Protein AF-A0A1V8U0Z3-F1 (afdb_monomer_lite)

Radius of gyration: 21.73 Å; chains: 1; bounding box: 82×33×31 Å

Secondary structure (DSSP, 8-state):
--SS-PEEEEE----S-TT-SSEEEEHHHHHHH-GGGTS-EEEE-PBTTTBS-HHHHTT-SEEEEPPP-PPTT----------HHHHHHHHHHHHH--S----------SSTTTHHHHHHHHHHTT--

Foldseek 3Di:
DCPAQEAEEEEDFDDPDPPDPAAEDELQVLLLVLVVVPGHYDYHWADPDPIDDPVSVVPHNYYYYYDDDDDVPDDPPVCRDDDRVVVVVSNVCSNNNDNPPPPPPPDPPPDPPPVVVVVVVVVVVPDD

Sequence (128 aa):
TKKAGWGIYAAVAPSPSKGGRTKQISSTALSSASPLADKPCILMLGGEGEGLRENLRSKADVEVTIERRTPAGSVDVGVDSVNVSVAAGLLVEAFTRSGSTAPTKADETEDRHQDKVEAAEQQEALGF

pLDDT: mean 74.13, std 17.43, range [38.44, 94.31]

Structure (mmCIF, N/CA/C/O backbone):
data_AF-A0A1V8U0Z3-F1
#
_entry.id   AF-A0A1V8U0Z3-F1
#
loop_
_atom_site.group_PDB
_atom_site.id
_atom_site.type_symbol
_atom_site.label_atom_id
_atom_site.label_alt_id
_atom_site.label_comp_id
_atom_site.label_asym_id
_atom_site.label_entity_id
_atom_site.label_seq_id
_atom_site.pdbx_PDB_ins_code
_atom_site.Cartn_x
_atom_site.Cartn_y
_atom_site.Cartn_z
_atom_site.occupancy
_atom_site.B_iso_or_equiv
_atom_site.auth_seq_id
_atom_site.auth_comp_id
_atom_site.auth_asym_id
_atom_site.auth_atom_id
_atom_site.pdbx_PDB_model_num
ATOM 1 N N . THR A 1 1 ? -20.016 -0.285 0.973 1.00 46.56 1 THR A N 1
ATOM 2 C CA . THR A 1 1 ? -19.593 -1.267 2.004 1.00 46.56 1 THR A CA 1
ATOM 3 C C . THR A 1 1 ? -19.019 -0.636 3.282 1.00 46.56 1 THR A C 1
ATOM 5 O O . THR A 1 1 ? -18.482 -1.360 4.106 1.00 46.56 1 THR A O 1
ATOM 8 N N . LYS A 1 2 ? -19.241 0.663 3.557 1.00 56.06 2 LYS A N 1
ATOM 9 C CA . LYS A 1 2 ? -18.725 1.406 4.733 1.00 56.06 2 LYS A CA 1
ATOM 10 C C . LYS A 1 2 ? -19.426 1.108 6.080 1.00 56.06 2 LYS A C 1
ATOM 12 O O . LYS A 1 2 ? -19.698 2.023 6.845 1.00 56.06 2 LYS A O 1
ATOM 17 N N . LYS A 1 3 ? -19.807 -0.139 6.369 1.00 57.97 3 LYS A N 1
ATOM 18 C CA . LYS A 1 3 ? -20.699 -0.441 7.512 1.00 57.97 3 LYS A CA 1
ATOM 19 C C . LYS A 1 3 ? -20.006 -0.554 8.881 1.00 57.97 3 LYS A C 1
ATOM 21 O O . LYS A 1 3 ? -20.709 -0.568 9.878 1.00 57.97 3 LYS A O 1
ATOM 26 N N . ALA A 1 4 ? -18.673 -0.609 8.942 1.00 74.12 4 ALA A N 1
ATOM 27 C CA . ALA A 1 4 ? -17.938 -0.857 10.192 1.00 74.12 4 ALA A CA 1
ATOM 28 C C . ALA A 1 4 ? -16.887 0.217 10.550 1.00 74.12 4 ALA A C 1
ATOM 30 O O . ALA A 1 4 ? -16.099 0.009 11.462 1.00 74.12 4 ALA A O 1
ATOM 31 N N . GLY A 1 5 ? -16.833 1.342 9.825 1.00 85.62 5 GLY A N 1
ATOM 32 C CA . GLY A 1 5 ? -15.886 2.434 10.114 1.00 85.62 5 GLY A CA 1
ATOM 33 C C . GLY A 1 5 ? -14.425 2.184 9.711 1.00 85.62 5 GLY A C 1
ATOM 34 O O . GLY A 1 5 ? -13.578 3.031 9.966 1.00 85.62 5 GLY A O 1
ATOM 35 N N . TRP A 1 6 ? -14.119 1.060 9.055 1.00 91.06 6 TRP A N 1
ATOM 36 C CA . TRP A 1 6 ? -12.761 0.753 8.605 1.00 91.06 6 TRP A CA 1
ATOM 37 C C . TRP A 1 6 ? -12.349 1.605 7.404 1.00 91.06 6 TRP A C 1
ATOM 39 O O . TRP A 1 6 ? -13.136 1.791 6.475 1.00 91.06 6 TRP A O 1
ATOM 49 N N . GLY A 1 7 ? -11.104 2.080 7.405 1.00 91.25 7 GLY A N 1
ATOM 50 C CA . GLY A 1 7 ? -10.469 2.671 6.231 1.00 91.25 7 GLY A CA 1
ATOM 51 C C . GLY A 1 7 ? -9.780 1.620 5.377 1.00 91.25 7 GLY A C 1
ATOM 52 O O . GLY A 1 7 ? -8.905 0.922 5.884 1.00 91.25 7 GLY A O 1
ATOM 53 N N . ILE A 1 8 ? -10.128 1.523 4.097 1.00 92.56 8 ILE A N 1
ATOM 54 C CA . ILE A 1 8 ? -9.544 0.527 3.195 1.00 92.56 8 ILE A CA 1
ATOM 55 C C . ILE A 1 8 ? -8.515 1.197 2.281 1.00 92.56 8 ILE A C 1
ATOM 57 O O . ILE A 1 8 ? -8.854 2.085 1.498 1.00 92.56 8 ILE A O 1
ATOM 61 N N . TYR A 1 9 ? -7.268 0.739 2.355 1.00 93.38 9 TYR A N 1
ATOM 62 C CA . TYR A 1 9 ? -6.139 1.264 1.592 1.00 93.38 9 TYR A CA 1
ATOM 63 C C . TYR A 1 9 ? -5.567 0.178 0.683 1.00 93.38 9 TYR A C 1
ATOM 65 O O . TYR A 1 9 ? -5.341 -0.944 1.129 1.00 93.38 9 TYR A O 1
ATOM 73 N N . ALA A 1 10 ? -5.322 0.499 -0.583 1.00 93.44 10 ALA A N 1
ATOM 74 C CA . ALA A 1 10 ? -4.724 -0.411 -1.558 1.00 93.44 10 ALA A CA 1
ATOM 75 C C . ALA A 1 10 ? -3.310 0.034 -1.923 1.00 93.44 10 ALA A C 1
ATOM 77 O O . ALA A 1 10 ? -3.134 1.160 -2.378 1.00 93.44 10 ALA A O 1
ATOM 78 N N . ALA A 1 11 ? -2.319 -0.843 -1.781 1.00 92.62 11 ALA A N 1
ATOM 79 C CA . ALA A 1 11 ? -0.982 -0.596 -2.307 1.00 92.62 11 ALA A CA 1
ATOM 80 C C . ALA A 1 11 ? -0.974 -0.773 -3.831 1.00 92.62 11 ALA A C 1
ATOM 82 O O . ALA A 1 11 ? -1.336 -1.838 -4.339 1.00 92.62 11 ALA A O 1
ATOM 83 N N . VAL A 1 12 ? -0.564 0.266 -4.557 1.00 88.75 12 VAL A N 1
ATOM 84 C CA . VAL A 1 12 ? -0.520 0.272 -6.023 1.00 88.75 12 VAL A CA 1
ATOM 85 C C . VAL A 1 12 ? 0.797 0.882 -6.491 1.00 88.75 12 VAL A C 1
ATOM 87 O O . VAL A 1 12 ? 1.248 1.904 -5.963 1.00 88.75 12 VAL A O 1
ATOM 90 N N . ALA A 1 13 ? 1.407 0.258 -7.500 1.00 83.75 13 ALA A N 1
ATOM 91 C CA . ALA A 1 13 ? 2.588 0.795 -8.162 1.00 83.75 13 ALA A CA 1
ATOM 92 C C . ALA A 1 13 ? 2.299 2.190 -8.763 1.00 83.75 13 ALA A C 1
ATOM 94 O O . ALA A 1 13 ? 1.156 2.477 -9.141 1.00 83.75 13 ALA A O 1
ATOM 95 N N . PRO A 1 14 ? 3.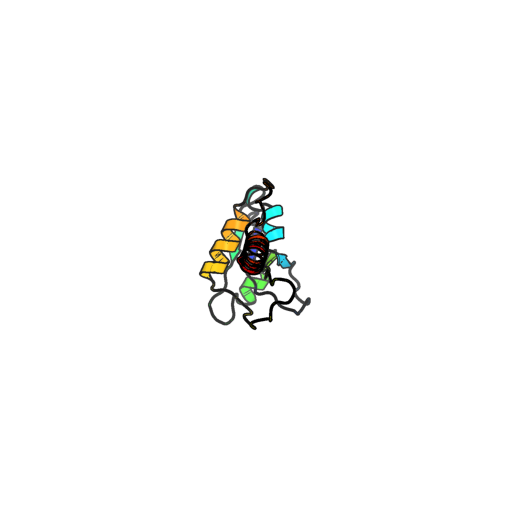307 3.072 -8.863 1.00 75.00 14 PRO A N 1
ATOM 96 C CA . PRO A 1 14 ? 3.137 4.370 -9.497 1.00 75.00 14 PRO A CA 1
ATOM 97 C C . PRO A 1 14 ? 2.756 4.179 -10.967 1.00 75.00 14 PRO A C 1
ATOM 99 O O . PRO A 1 14 ? 3.568 3.755 -11.782 1.00 75.00 14 PRO A O 1
ATOM 102 N N . SER A 1 15 ? 1.508 4.488 -11.313 1.00 68.44 15 SER A N 1
ATOM 103 C CA . SER A 1 15 ? 1.057 4.481 -12.701 1.00 68.44 15 SER A CA 1
ATOM 104 C C . SER A 1 15 ? 1.089 5.903 -13.269 1.00 68.44 15 SER A C 1
ATOM 106 O O . SER A 1 15 ? 0.575 6.822 -12.624 1.00 68.44 15 SER A O 1
ATOM 108 N N . PRO A 1 16 ? 1.637 6.116 -14.480 1.00 58.44 16 PRO A N 1
ATOM 109 C CA . PRO A 1 16 ? 1.616 7.423 -15.135 1.00 58.44 16 PRO A CA 1
ATOM 110 C C . PRO A 1 16 ? 0.201 7.844 -15.568 1.00 58.44 16 PRO A C 1
ATOM 112 O O . PRO A 1 16 ? -0.039 9.022 -15.847 1.00 58.44 16 PRO A O 1
ATOM 115 N N . SER A 1 17 ? -0.762 6.915 -15.618 1.00 55.03 17 SER A N 1
ATOM 116 C CA . SER A 1 17 ? -2.138 7.230 -15.995 1.00 55.03 17 SER A CA 1
ATOM 117 C C . SER A 1 17 ? -2.916 7.799 -14.806 1.00 55.03 17 SER A C 1
ATOM 119 O O . SER A 1 17 ? -3.382 7.063 -13.938 1.00 55.03 17 SER A O 1
ATOM 121 N N . LYS A 1 18 ? -3.135 9.119 -14.811 1.00 52.09 18 LYS A N 1
ATOM 122 C CA . LYS A 1 18 ? -3.970 9.878 -13.852 1.00 52.09 18 LYS A CA 1
ATOM 123 C C . LYS A 1 18 ? -5.485 9.569 -13.941 1.00 52.09 18 LYS A C 1
ATOM 125 O O . LYS A 1 18 ? -6.305 10.422 -13.622 1.00 52.09 18 LYS A O 1
ATOM 130 N N . GLY A 1 19 ? -5.869 8.387 -14.426 1.00 51.78 19 GLY A N 1
ATOM 131 C CA . GLY A 1 19 ? -7.251 8.030 -14.783 1.00 51.78 19 GLY A CA 1
ATOM 132 C C . GLY A 1 19 ? -8.023 7.218 -13.738 1.00 51.78 19 GLY A C 1
ATOM 133 O O . GLY A 1 19 ? -9.161 6.829 -13.997 1.00 51.78 19 GLY A O 1
ATOM 134 N N . GLY A 1 20 ? -7.429 6.924 -12.578 1.00 58.75 20 GLY A N 1
ATOM 135 C CA . GLY A 1 20 ? -8.086 6.154 -11.520 1.00 58.75 20 GLY A CA 1
ATOM 136 C C . GLY A 1 20 ? -9.232 6.926 -10.856 1.00 58.75 20 GLY A C 1
ATOM 137 O O . GLY A 1 20 ? -9.096 8.101 -10.529 1.00 58.75 20 GLY A O 1
ATOM 138 N N . ARG A 1 21 ? -10.367 6.255 -10.615 1.00 62.66 21 ARG A N 1
ATOM 139 C CA . ARG A 1 21 ? -11.526 6.811 -9.877 1.00 62.66 21 ARG A CA 1
ATOM 140 C C . ARG A 1 21 ? -11.237 7.028 -8.382 1.00 62.66 21 ARG A C 1
ATOM 142 O O . ARG A 1 21 ? -12.006 7.701 -7.700 1.00 62.66 21 ARG A O 1
ATOM 149 N N . THR A 1 22 ? -10.168 6.423 -7.875 1.00 70.75 22 THR A N 1
ATOM 150 C CA . THR A 1 22 ? -9.776 6.341 -6.466 1.00 70.75 22 THR A CA 1
ATOM 151 C C . THR A 1 22 ? -8.676 7.352 -6.149 1.00 70.75 22 THR A C 1
ATOM 153 O O . THR A 1 22 ? -7.749 7.545 -6.932 1.00 70.75 22 THR A O 1
ATOM 156 N N . LYS A 1 23 ? -8.763 8.015 -4.988 1.00 81.75 23 LYS A N 1
ATOM 157 C CA . LYS A 1 23 ? -7.749 8.988 -4.554 1.00 81.75 23 LYS A CA 1
ATOM 158 C C . LYS A 1 23 ? -6.425 8.262 -4.313 1.00 81.75 23 LYS A C 1
ATOM 160 O O . LYS A 1 23 ? -6.358 7.423 -3.419 1.00 81.75 23 LYS A O 1
ATOM 165 N N . GLN A 1 24 ? -5.392 8.622 -5.069 1.00 86.62 24 GLN A N 1
ATOM 166 C CA . GLN A 1 24 ? -4.041 8.093 -4.900 1.00 86.62 24 GLN A CA 1
ATOM 167 C C . GLN A 1 24 ? -3.201 9.052 -4.043 1.00 86.62 24 GLN A C 1
ATOM 169 O O . GLN A 1 24 ? -3.182 10.258 -4.294 1.00 86.62 24 GLN A O 1
ATOM 174 N N . ILE A 1 25 ? -2.537 8.530 -3.014 1.00 89.88 25 ILE A N 1
ATOM 175 C CA . ILE A 1 25 ? -1.631 9.272 -2.128 1.00 89.88 25 ILE A CA 1
ATOM 176 C C . ILE A 1 25 ? -0.276 8.574 -2.049 1.00 89.88 25 ILE A C 1
ATOM 178 O O . ILE A 1 25 ? -0.161 7.381 -2.328 1.00 89.88 25 ILE A O 1
ATOM 182 N N . SER A 1 26 ? 0.755 9.304 -1.636 1.00 90.00 26 SER A N 1
ATOM 183 C CA . SER A 1 26 ? 2.058 8.707 -1.378 1.00 90.00 26 SER A CA 1
ATOM 184 C C . SER A 1 26 ? 2.193 8.131 0.027 1.00 90.00 26 SER A C 1
ATOM 186 O O . SER A 1 26 ? 1.457 8.505 0.942 1.00 90.00 26 SER A O 1
ATOM 188 N N . SER A 1 27 ? 3.185 7.260 0.219 1.00 87.94 27 SER A N 1
ATOM 189 C CA . SER A 1 27 ? 3.609 6.770 1.535 1.00 87.94 27 SER A CA 1
ATOM 190 C C . SER A 1 27 ? 3.975 7.908 2.498 1.00 87.94 27 SER A C 1
ATOM 192 O O . SER A 1 27 ? 3.663 7.831 3.683 1.00 87.94 27 SER A O 1
ATOM 194 N N . THR A 1 28 ? 4.568 8.996 1.997 1.00 87.50 28 THR A N 1
ATOM 195 C CA . THR A 1 28 ? 4.903 10.180 2.805 1.00 87.50 28 THR A CA 1
ATOM 196 C C . THR A 1 28 ? 3.637 10.902 3.274 1.00 87.50 28 THR A C 1
ATOM 198 O O . THR A 1 28 ? 3.480 11.165 4.466 1.00 87.50 28 THR A O 1
ATOM 201 N N . ALA A 1 29 ? 2.683 11.143 2.368 1.00 87.31 29 ALA A N 1
ATOM 202 C CA . ALA A 1 29 ? 1.399 11.757 2.712 1.00 87.31 29 ALA A CA 1
ATOM 203 C C . ALA A 1 29 ? 0.564 10.880 3.661 1.00 87.31 29 ALA A C 1
ATOM 205 O O . ALA A 1 29 ? -0.109 11.392 4.556 1.00 87.31 29 ALA A O 1
ATOM 206 N N . LEU A 1 30 ? 0.624 9.557 3.483 1.00 88.56 30 LEU A N 1
ATOM 207 C CA . LEU A 1 30 ? -0.004 8.585 4.374 1.00 88.56 30 LEU A CA 1
ATOM 208 C C . LEU A 1 30 ? 0.549 8.702 5.800 1.00 88.56 30 LEU A C 1
ATOM 210 O O . LEU A 1 30 ? -0.225 8.707 6.755 1.00 88.56 30 LEU A O 1
ATOM 214 N N . SER A 1 31 ? 1.868 8.841 5.930 1.00 87.44 31 SER A N 1
ATOM 215 C CA . SER A 1 31 ? 2.527 8.974 7.225 1.00 87.44 31 SER A CA 1
ATOM 216 C C . SER A 1 31 ? 2.135 10.258 7.955 1.00 87.44 31 SER A C 1
ATOM 218 O O . SER A 1 31 ? 1.762 10.214 9.128 1.00 87.44 31 SER A O 1
ATOM 220 N N . SER A 1 32 ? 2.103 11.390 7.248 1.00 87.25 32 SER A N 1
ATOM 221 C CA . SER A 1 32 ? 1.639 12.660 7.820 1.00 87.25 32 SER A CA 1
ATOM 222 C C . SER A 1 32 ? 0.167 12.629 8.240 1.00 87.25 32 SER A C 1
ATOM 224 O O . SER A 1 32 ? -0.207 13.312 9.187 1.00 87.25 32 SER A O 1
ATOM 226 N N . ALA A 1 33 ? -0.669 11.847 7.552 1.00 85.94 33 ALA A N 1
ATOM 227 C CA . ALA A 1 33 ? -2.089 11.723 7.870 1.00 85.94 33 ALA A CA 1
ATOM 228 C C . ALA A 1 33 ? -2.371 10.826 9.089 1.00 85.94 33 ALA A C 1
ATOM 230 O O . ALA A 1 33 ? -3.466 10.908 9.632 1.00 85.94 33 ALA A O 1
ATOM 231 N N . SER A 1 34 ? -1.425 9.966 9.497 1.00 86.06 34 SER A N 1
ATOM 232 C CA . SER A 1 34 ? -1.547 9.071 10.664 1.00 86.06 34 SER A CA 1
ATOM 233 C C . SER A 1 34 ? -2.924 8.372 10.782 1.00 86.06 34 SER A C 1
ATOM 235 O O . SER A 1 34 ? -3.572 8.436 11.827 1.00 86.06 34 SER A O 1
ATOM 237 N N . PRO A 1 35 ? -3.411 7.675 9.737 1.00 86.69 35 PRO A N 1
ATOM 238 C CA . PRO A 1 35 ? -4.801 7.209 9.663 1.00 86.69 35 PRO A CA 1
ATOM 239 C C . PRO A 1 35 ? -5.202 6.176 10.727 1.00 86.69 35 PRO A C 1
ATOM 241 O O . PRO A 1 35 ? -6.395 6.017 10.985 1.00 86.69 35 PRO A O 1
ATOM 244 N N . LEU A 1 36 ? -4.235 5.482 11.343 1.00 88.94 36 LEU A N 1
ATOM 245 C CA . LEU A 1 36 ? -4.487 4.568 12.464 1.00 88.94 36 LEU A CA 1
ATOM 246 C C . LEU A 1 36 ? -4.905 5.291 13.753 1.00 88.94 36 LEU A C 1
ATOM 248 O O . LEU A 1 36 ? -5.457 4.639 14.636 1.00 88.94 36 LEU A O 1
ATOM 252 N N . ALA A 1 37 ? -4.671 6.603 13.868 1.00 87.50 37 ALA A N 1
ATOM 253 C CA . ALA A 1 37 ? -5.117 7.391 15.016 1.00 87.50 37 ALA A CA 1
ATOM 254 C C . ALA A 1 37 ? -6.641 7.603 15.022 1.00 87.50 37 ALA A C 1
ATOM 256 O O . ALA A 1 37 ? -7.249 7.651 16.088 1.00 87.50 37 ALA A O 1
ATOM 257 N N . ASP A 1 38 ? -7.257 7.684 13.837 1.00 86.12 38 ASP A N 1
ATOM 258 C CA . ASP A 1 38 ? -8.673 8.039 13.695 1.00 86.12 38 ASP A CA 1
ATOM 259 C C . ASP A 1 38 ? -9.595 6.819 13.588 1.00 86.12 38 ASP A C 1
ATOM 261 O O . ASP A 1 38 ? -10.727 6.836 14.075 1.00 86.12 38 ASP A O 1
ATOM 265 N N . LYS A 1 39 ? -9.159 5.768 12.883 1.00 88.38 39 LYS A N 1
ATOM 266 C CA . LYS A 1 39 ? -10.006 4.610 12.561 1.00 88.38 39 LYS A CA 1
ATOM 267 C C . LYS A 1 39 ? -9.194 3.340 12.311 1.00 88.38 39 LYS A C 1
ATOM 269 O O . LYS A 1 39 ? -8.062 3.417 11.827 1.00 88.38 39 LYS A O 1
ATOM 274 N N . PRO A 1 40 ? -9.779 2.149 12.541 1.00 91.88 40 PRO A N 1
ATOM 275 C CA . PRO A 1 40 ? -9.138 0.903 12.141 1.00 91.88 40 PRO A CA 1
ATOM 276 C C . PRO A 1 40 ? -8.936 0.877 10.620 1.00 91.88 40 PRO A C 1
ATOM 278 O O . PRO A 1 40 ? -9.792 1.327 9.852 1.00 91.88 40 PRO A O 1
ATOM 281 N N . CYS A 1 41 ? -7.791 0.364 10.171 1.00 92.12 41 CYS A N 1
ATOM 282 C CA . CYS A 1 41 ? -7.407 0.376 8.761 1.00 92.12 41 CYS A CA 1
ATOM 283 C C . CYS A 1 41 ? -7.147 -1.042 8.237 1.00 92.12 41 CYS A C 1
ATOM 285 O O . CYS A 1 41 ? -6.572 -1.875 8.932 1.00 92.12 41 CYS A O 1
ATOM 287 N N . ILE A 1 42 ? -7.560 -1.303 6.995 1.00 93.94 42 ILE A N 1
ATOM 288 C CA . ILE A 1 42 ? -7.177 -2.485 6.214 1.00 93.94 42 ILE A CA 1
ATOM 289 C C . ILE A 1 42 ? -6.193 -2.018 5.152 1.00 93.94 42 ILE A C 1
ATOM 291 O O . ILE A 1 42 ? -6.530 -1.162 4.334 1.00 93.94 42 ILE A O 1
ATOM 295 N N . LEU A 1 43 ? -5.005 -2.615 5.142 1.00 93.56 43 LEU A N 1
ATOM 296 C CA . LEU A 1 43 ? -4.028 -2.455 4.074 1.00 93.56 43 LEU A CA 1
ATOM 297 C C . LEU A 1 43 ? -4.084 -3.681 3.156 1.00 93.56 43 LEU A C 1
ATOM 299 O O . LEU A 1 43 ? -3.806 -4.799 3.584 1.00 93.56 43 LEU A O 1
ATOM 303 N N . MET A 1 44 ? -4.458 -3.469 1.897 1.00 94.31 44 MET A N 1
ATOM 304 C CA . MET A 1 44 ? -4.467 -4.490 0.853 1.00 94.31 44 MET A CA 1
ATOM 305 C C . MET A 1 44 ? -3.155 -4.438 0.072 1.00 94.31 44 MET A C 1
ATOM 307 O O . MET A 1 44 ? -2.788 -3.393 -0.468 1.00 94.31 44 MET A O 1
ATOM 311 N N . LEU A 1 45 ? -2.478 -5.580 -0.009 1.00 91.62 45 LEU A N 1
ATOM 312 C CA . LEU A 1 45 ? -1.228 -5.769 -0.743 1.00 91.62 45 LEU A CA 1
ATOM 313 C C . LEU A 1 45 ? -1.465 -6.719 -1.924 1.00 91.62 45 LEU A C 1
ATOM 315 O O . LEU A 1 45 ? -2.291 -7.629 -1.839 1.00 91.62 45 LEU A O 1
ATOM 319 N N . GLY A 1 46 ? -0.771 -6.473 -3.035 1.00 87.56 46 GLY A N 1
ATOM 320 C CA . GLY A 1 46 ? -0.848 -7.293 -4.246 1.00 87.56 46 GLY A CA 1
ATOM 321 C C . GLY A 1 46 ? 0.066 -8.520 -4.218 1.00 87.56 46 GLY A C 1
ATOM 322 O O . GLY A 1 46 ? 0.904 -8.653 -3.331 1.00 87.56 46 GLY A O 1
ATOM 323 N N . GLY A 1 47 ? -0.088 -9.402 -5.208 1.00 80.62 47 GLY A N 1
ATOM 324 C CA . GLY A 1 47 ? 0.855 -10.496 -5.476 1.00 80.62 47 GLY A CA 1
ATOM 325 C C . GLY A 1 47 ? 1.931 -10.100 -6.493 1.00 80.62 47 GLY A C 1
ATOM 326 O O . GLY A 1 47 ? 1.846 -9.040 -7.112 1.00 80.62 47 GLY A O 1
ATOM 327 N N . GLU A 1 48 ? 2.935 -10.956 -6.684 1.00 71.12 48 GLU A N 1
ATOM 328 C CA . GLU A 1 48 ? 3.972 -10.752 -7.705 1.00 71.12 48 GLU A CA 1
ATOM 329 C C . GLU A 1 48 ? 3.368 -10.842 -9.125 1.00 71.12 48 GLU A C 1
ATOM 331 O O . GLU A 1 48 ? 2.545 -11.716 -9.404 1.00 71.12 48 GLU A O 1
ATOM 336 N N . GLY A 1 49 ? 3.742 -9.914 -10.016 1.00 71.38 49 GLY A N 1
ATOM 337 C CA . GLY A 1 49 ? 3.256 -9.839 -11.402 1.00 71.38 49 GLY A CA 1
ATOM 338 C C . GLY A 1 49 ? 2.216 -8.739 -11.630 1.00 71.38 49 GLY A C 1
ATOM 339 O O . GLY A 1 49 ? 2.567 -7.623 -11.991 1.00 71.38 49 GLY A O 1
ATOM 340 N N . GLU A 1 50 ? 0.930 -9.048 -11.441 1.00 70.31 50 GLU A N 1
ATOM 341 C CA . GLU A 1 50 ? -0.182 -8.118 -11.734 1.00 70.31 50 GLU A CA 1
ATOM 342 C C . GLU A 1 50 ? -0.470 -7.134 -10.578 1.00 70.31 50 GLU A C 1
ATOM 344 O O . GLU A 1 50 ? -1.197 -6.153 -10.734 1.00 70.31 50 GLU A O 1
ATOM 349 N N . GLY A 1 51 ? 0.088 -7.386 -9.389 1.00 83.25 51 GLY A N 1
ATOM 350 C CA . GLY A 1 51 ? -0.200 -6.603 -8.192 1.00 83.25 51 GLY A CA 1
ATOM 351 C C . GLY A 1 51 ? -1.577 -6.920 -7.596 1.00 83.25 51 GLY A C 1
ATOM 352 O O . GLY A 1 51 ? -1.940 -8.084 -7.398 1.00 83.25 51 GLY A O 1
ATOM 353 N N . LEU A 1 52 ? -2.324 -5.882 -7.205 1.00 84.94 52 LEU A N 1
ATOM 354 C CA . LEU A 1 52 ? -3.648 -6.022 -6.594 1.00 84.94 52 LEU A CA 1
ATOM 355 C C . LEU A 1 52 ? -4.733 -6.070 -7.678 1.00 84.94 52 LEU A C 1
ATOM 357 O O . LEU A 1 52 ? -4.932 -5.097 -8.404 1.00 84.94 52 LEU A O 1
ATOM 361 N N . ARG A 1 53 ? -5.486 -7.175 -7.727 1.00 86.88 53 ARG A N 1
ATOM 362 C CA . ARG A 1 53 ? -6.591 -7.367 -8.680 1.00 86.88 53 ARG A CA 1
ATOM 363 C C . ARG A 1 53 ? -7.594 -6.210 -8.633 1.00 86.88 53 ARG A C 1
ATOM 365 O O . ARG A 1 53 ? -7.969 -5.735 -7.556 1.00 86.88 53 ARG A O 1
ATOM 372 N N . GLU A 1 54 ? -8.100 -5.811 -9.797 1.00 84.88 54 GLU A N 1
ATOM 373 C CA . GLU A 1 54 ? -8.993 -4.652 -9.949 1.00 84.88 54 GLU A CA 1
ATOM 374 C C . GLU A 1 54 ? -10.274 -4.751 -9.097 1.00 84.88 54 GLU A C 1
ATOM 376 O O . GLU A 1 54 ? -10.757 -3.762 -8.542 1.00 84.88 54 GLU A O 1
ATOM 381 N N . ASN A 1 55 ? -10.801 -5.961 -8.901 1.00 86.25 55 ASN A N 1
ATOM 382 C CA . ASN A 1 55 ? -11.974 -6.213 -8.059 1.00 86.25 55 ASN A CA 1
ATOM 383 C C . ASN A 1 55 ? -11.750 -5.914 -6.560 1.00 86.25 55 ASN A C 1
ATOM 385 O O . ASN A 1 55 ? -12.715 -5.659 -5.836 1.00 86.25 55 ASN A O 1
ATOM 389 N N . LEU A 1 56 ? -10.505 -5.981 -6.082 1.00 86.25 56 LEU A N 1
ATOM 390 C CA . LEU A 1 56 ? -10.111 -5.587 -4.729 1.00 86.25 56 LEU A CA 1
ATOM 391 C C . LEU A 1 56 ? -9.744 -4.107 -4.698 1.00 86.25 56 LEU A C 1
ATOM 393 O O . LEU A 1 56 ? -10.213 -3.382 -3.823 1.00 86.25 56 LEU A O 1
ATOM 397 N N . ARG A 1 57 ? -8.982 -3.645 -5.693 1.00 87.88 57 ARG A N 1
ATOM 398 C CA . ARG A 1 57 ? -8.590 -2.239 -5.841 1.00 87.88 57 ARG A CA 1
ATOM 399 C C . ARG A 1 57 ? -9.803 -1.301 -5.880 1.00 87.88 57 ARG A C 1
ATOM 401 O O . ARG A 1 57 ? -9.838 -0.321 -5.149 1.00 87.88 57 ARG A O 1
ATOM 408 N N . SER A 1 58 ? -10.848 -1.653 -6.627 1.00 86.56 58 SER A N 1
ATOM 409 C CA . SER A 1 58 ? -12.113 -0.896 -6.719 1.00 86.56 58 SER A CA 1
ATOM 410 C C . SER A 1 58 ? -12.911 -0.805 -5.412 1.00 86.56 58 SER A C 1
ATOM 412 O O . SER A 1 58 ? -13.827 0.012 -5.309 1.00 86.56 58 SER A O 1
ATOM 414 N N . LYS A 1 59 ? -12.587 -1.629 -4.409 1.00 88.81 59 LYS A N 1
ATOM 415 C CA . LYS A 1 59 ? -13.191 -1.573 -3.069 1.00 88.81 59 LYS A CA 1
ATOM 416 C C . LYS A 1 59 ? -12.389 -0.711 -2.095 1.00 88.81 59 LYS A C 1
ATOM 418 O O . LYS A 1 59 ? -12.850 -0.525 -0.969 1.00 88.81 59 LYS A O 1
ATOM 423 N N . ALA A 1 60 ? -11.215 -0.226 -2.494 1.00 90.12 60 ALA A N 1
ATOM 424 C CA . ALA A 1 60 ? -10.402 0.656 -1.675 1.00 90.12 60 ALA A CA 1
ATOM 425 C C . ALA A 1 60 ? -11.027 2.050 -1.582 1.00 90.12 60 ALA A C 1
ATOM 427 O O . ALA A 1 60 ? -11.574 2.569 -2.555 1.00 90.12 60 ALA A O 1
ATOM 428 N N . ASP A 1 61 ? -10.909 2.674 -0.413 1.00 90.31 61 ASP A N 1
ATOM 429 C CA . ASP A 1 61 ? -11.228 4.091 -0.249 1.00 90.31 61 ASP A CA 1
ATOM 430 C C . ASP A 1 61 ? -10.077 4.966 -0.769 1.00 90.31 61 ASP A C 1
ATOM 432 O O . ASP A 1 61 ? -10.302 6.069 -1.272 1.00 90.31 61 ASP A O 1
ATOM 436 N N . VAL A 1 62 ? -8.840 4.478 -0.629 1.00 90.31 62 VAL A N 1
ATOM 437 C CA . VAL A 1 62 ? -7.608 5.194 -0.972 1.00 90.31 62 VAL A CA 1
ATOM 438 C C . VAL A 1 62 ? -6.601 4.235 -1.598 1.00 90.31 62 VAL A C 1
ATOM 440 O O . VAL A 1 62 ? -6.410 3.115 -1.127 1.00 90.31 62 VAL A O 1
ATOM 443 N N . GLU A 1 63 ? -5.914 4.694 -2.634 1.00 91.94 63 GLU A N 1
ATOM 444 C CA . GLU A 1 63 ? -4.751 4.015 -3.197 1.00 91.94 63 GLU A CA 1
ATOM 445 C C . GLU A 1 63 ? -3.475 4.657 -2.658 1.00 91.94 63 GLU A C 1
ATOM 447 O O . GLU A 1 63 ? -3.378 5.878 -2.555 1.00 91.94 63 GLU A O 1
ATOM 452 N N . VAL A 1 64 ? -2.499 3.837 -2.287 1.00 91.38 64 VAL A N 1
ATOM 453 C CA . VAL A 1 64 ? -1.226 4.275 -1.725 1.00 91.38 64 VAL A CA 1
ATOM 454 C C . VAL A 1 64 ? -0.100 3.798 -2.622 1.00 91.38 64 VAL A C 1
ATOM 456 O O . VAL A 1 64 ? -0.008 2.616 -2.954 1.00 91.38 64 VAL A O 1
ATOM 459 N N . THR A 1 65 ? 0.780 4.723 -2.975 1.00 89.75 65 THR A N 1
ATOM 460 C CA . THR A 1 65 ? 1.961 4.462 -3.790 1.00 89.75 65 THR A CA 1
ATOM 461 C C . THR A 1 65 ? 3.219 4.801 -3.013 1.00 89.75 65 THR A C 1
ATOM 463 O O . THR A 1 65 ? 3.278 5.788 -2.281 1.00 89.75 65 THR A O 1
ATOM 466 N N . ILE A 1 66 ? 4.245 3.977 -3.187 1.00 88.56 66 ILE A N 1
ATOM 467 C CA . ILE A 1 66 ? 5.567 4.234 -2.628 1.00 88.56 66 ILE A CA 1
ATOM 468 C C . ILE A 1 66 ? 6.293 5.178 -3.584 1.00 88.56 66 ILE A C 1
ATOM 470 O O . ILE A 1 66 ? 6.444 4.879 -4.768 1.00 88.56 66 ILE A O 1
ATOM 474 N N . GLU A 1 67 ? 6.697 6.340 -3.077 1.00 84.19 67 GLU A N 1
ATOM 475 C CA . GLU A 1 67 ? 7.459 7.314 -3.855 1.00 84.19 67 GLU A CA 1
ATOM 476 C C . GLU A 1 67 ? 8.842 6.760 -4.191 1.00 84.19 67 GLU A C 1
ATOM 478 O O . GLU A 1 67 ? 9.562 6.261 -3.324 1.00 84.19 67 GLU A O 1
ATOM 483 N N . ARG A 1 68 ? 9.245 6.908 -5.454 1.00 76.00 68 ARG A N 1
ATOM 484 C CA . ARG A 1 68 ? 10.629 6.681 -5.852 1.00 76.00 68 ARG A CA 1
ATOM 485 C C . ARG A 1 68 ? 11.426 7.946 -5.528 1.00 76.00 68 ARG A C 1
ATOM 487 O O . ARG A 1 68 ? 11.173 8.994 -6.116 1.00 76.00 68 ARG A O 1
ATOM 494 N N . ARG A 1 69 ? 12.401 7.863 -4.619 1.00 70.38 69 ARG A N 1
ATOM 495 C CA . ARG A 1 69 ? 13.438 8.899 -4.502 1.00 70.38 69 ARG A CA 1
ATOM 496 C C . ARG A 1 69 ? 14.549 8.582 -5.491 1.00 70.38 69 ARG A C 1
ATOM 498 O O . ARG A 1 69 ? 15.430 7.784 -5.199 1.00 70.38 69 ARG A O 1
ATOM 505 N N . THR A 1 70 ? 14.480 9.183 -6.668 1.00 65.75 70 THR A N 1
ATOM 506 C CA . THR A 1 70 ? 15.614 9.258 -7.593 1.00 65.75 70 THR A CA 1
ATOM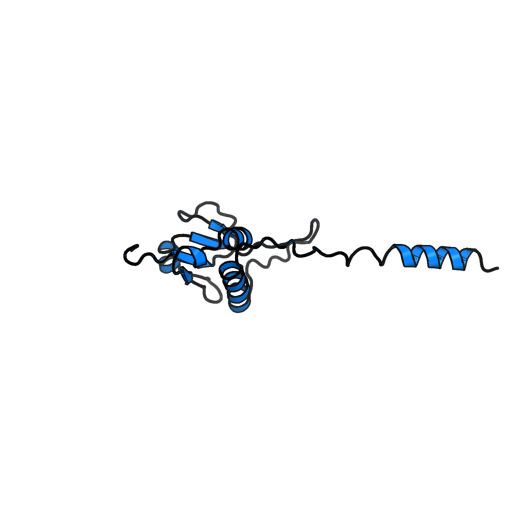 507 C C . THR A 1 70 ? 16.382 10.546 -7.310 1.00 65.75 70 THR A C 1
ATOM 509 O O . THR A 1 70 ? 15.781 11.619 -7.424 1.00 65.75 70 THR A O 1
ATOM 512 N N . PRO A 1 71 ? 17.675 10.479 -6.946 1.00 68.62 71 PRO A N 1
ATOM 513 C CA . PRO A 1 71 ? 18.540 11.653 -6.904 1.00 68.62 71 PRO A CA 1
ATOM 514 C C . PRO A 1 71 ? 18.477 12.420 -8.230 1.00 68.62 71 PRO A C 1
ATOM 516 O O . PRO A 1 71 ? 18.351 11.809 -9.299 1.00 68.62 71 PRO A O 1
ATOM 519 N N . ALA A 1 72 ? 18.547 13.750 -8.174 1.00 69.00 72 ALA A N 1
ATOM 520 C CA . ALA A 1 72 ? 18.547 14.577 -9.376 1.00 69.00 72 ALA A CA 1
ATOM 521 C C . ALA A 1 72 ? 19.720 14.167 -10.287 1.00 69.00 72 ALA A C 1
ATOM 523 O O . ALA A 1 72 ? 20.864 14.144 -9.848 1.00 69.00 72 ALA A O 1
ATOM 524 N N . GLY A 1 73 ? 19.426 13.801 -11.539 1.00 65.88 73 GLY A N 1
ATOM 525 C CA . GLY A 1 73 ? 20.429 13.325 -12.503 1.00 65.88 73 GLY A CA 1
ATOM 526 C C . GLY A 1 73 ? 20.668 11.809 -12.525 1.00 65.88 73 GLY A C 1
ATOM 527 O O . GLY A 1 73 ? 21.471 11.344 -13.330 1.00 65.88 73 GLY A O 1
ATOM 528 N N . SER A 1 74 ? 19.972 11.021 -11.696 1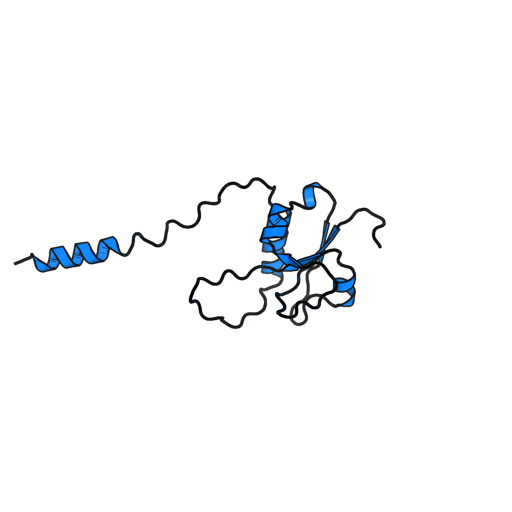.00 68.62 74 SER A N 1
ATOM 529 C CA . SER A 1 74 ? 20.055 9.554 -11.754 1.00 68.62 74 SER A CA 1
ATOM 530 C C . SER A 1 74 ? 19.280 8.968 -12.942 1.00 68.62 74 SER A C 1
ATOM 532 O O . SER A 1 74 ? 18.212 9.453 -13.321 1.00 68.62 74 SER A O 1
ATOM 534 N N . VAL A 1 75 ? 19.842 7.914 -13.542 1.00 66.19 75 VAL A N 1
ATOM 535 C CA . VAL A 1 75 ? 19.232 7.173 -14.654 1.00 66.19 75 VAL A CA 1
ATOM 536 C C . VAL A 1 75 ? 18.026 6.395 -14.128 1.00 66.19 75 VAL A C 1
ATOM 538 O O . VAL A 1 75 ? 18.141 5.677 -13.134 1.00 66.19 75 VAL A O 1
ATOM 541 N N . ASP A 1 76 ? 16.872 6.514 -14.792 1.00 70.31 76 ASP A N 1
ATOM 542 C CA . ASP A 1 76 ? 15.719 5.666 -14.485 1.00 70.31 76 ASP A CA 1
ATOM 543 C C . ASP A 1 76 ? 16.062 4.215 -14.838 1.00 70.31 76 ASP A C 1
ATOM 545 O O . ASP A 1 76 ? 16.131 3.837 -16.005 1.00 70.31 76 ASP A O 1
ATOM 549 N N . VAL A 1 77 ? 16.305 3.401 -13.812 1.00 67.62 77 VAL A N 1
ATOM 550 C CA . VAL A 1 77 ? 16.685 1.987 -13.947 1.00 67.62 77 VAL A CA 1
ATOM 551 C C . VAL A 1 77 ? 15.522 1.085 -14.390 1.00 67.62 77 VAL A C 1
ATOM 553 O O . VAL A 1 77 ? 15.679 -0.130 -14.448 1.00 67.62 77 VAL A O 1
ATOM 556 N N . GLY A 1 78 ? 14.348 1.651 -14.696 1.00 67.81 78 GLY A N 1
ATOM 557 C CA . GLY A 1 78 ? 13.213 0.919 -15.269 1.00 67.81 78 GLY A CA 1
ATOM 558 C C . GLY A 1 78 ? 12.489 -0.011 -14.289 1.00 67.81 78 GLY A C 1
ATOM 559 O O . GLY A 1 78 ? 11.668 -0.820 -14.709 1.00 67.81 78 GLY A O 1
ATOM 560 N N . VAL A 1 79 ? 12.773 0.091 -12.986 1.00 71.31 79 VAL A N 1
ATOM 561 C CA . VAL A 1 79 ? 12.163 -0.759 -11.950 1.00 71.31 79 VAL A CA 1
ATOM 562 C C . VAL A 1 79 ? 10.841 -0.152 -11.488 1.00 71.31 79 VAL A C 1
ATOM 564 O O . VAL A 1 79 ? 10.817 0.714 -10.615 1.00 71.31 79 VAL A O 1
ATOM 567 N N . ASP A 1 80 ? 9.734 -0.581 -12.082 1.00 73.00 80 ASP A N 1
ATOM 568 C CA . ASP A 1 80 ? 8.381 -0.059 -11.838 1.00 73.00 80 ASP A CA 1
ATOM 569 C C . ASP A 1 80 ? 7.802 -0.377 -10.443 1.00 73.00 80 ASP A C 1
ATOM 571 O O . ASP A 1 80 ? 6.894 0.316 -9.973 1.00 73.00 80 ASP A O 1
ATOM 575 N N . SER A 1 81 ? 8.342 -1.387 -9.758 1.00 79.94 81 SER A N 1
ATOM 576 C CA . SER A 1 81 ? 7.807 -1.913 -8.505 1.00 79.94 81 SER A CA 1
ATOM 577 C C . SER A 1 81 ? 8.893 -2.504 -7.599 1.00 79.94 81 SER A C 1
ATOM 579 O O . SER A 1 81 ? 9.941 -2.962 -8.047 1.00 79.94 81 SER A O 1
ATOM 581 N N . VAL A 1 82 ? 8.646 -2.478 -6.287 1.00 83.56 82 VAL A N 1
ATOM 582 C CA . VAL A 1 82 ? 9.493 -3.142 -5.283 1.00 83.56 82 VAL A CA 1
ATOM 583 C C . VAL A 1 82 ? 8.851 -4.460 -4.860 1.00 83.56 82 VAL A C 1
ATOM 585 O O . VAL A 1 82 ? 7.646 -4.650 -5.030 1.00 83.56 82 VAL A O 1
ATOM 588 N N . ASN A 1 83 ? 9.633 -5.364 -4.267 1.00 89.75 83 ASN A N 1
ATOM 589 C CA . ASN A 1 83 ? 9.097 -6.614 -3.735 1.00 89.75 83 ASN A CA 1
ATOM 590 C C . ASN A 1 83 ? 7.943 -6.346 -2.749 1.00 89.75 83 ASN A C 1
ATOM 592 O O . ASN A 1 83 ? 8.006 -5.414 -1.944 1.00 89.75 83 ASN A O 1
ATOM 596 N N . VAL A 1 84 ? 6.909 -7.190 -2.775 1.00 89.69 84 VAL A N 1
ATOM 597 C CA . VAL A 1 84 ? 5.725 -7.039 -1.915 1.00 89.69 84 VAL A CA 1
ATOM 598 C C . VAL A 1 84 ? 6.074 -6.972 -0.426 1.00 89.69 84 VAL A C 1
ATOM 600 O O . VAL A 1 84 ? 5.457 -6.201 0.303 1.00 89.69 84 VAL A O 1
ATOM 603 N N . SER A 1 85 ? 7.085 -7.714 0.033 1.00 90.12 85 SER A N 1
ATOM 604 C CA . SER A 1 85 ? 7.527 -7.686 1.433 1.00 90.12 85 SER A CA 1
ATOM 605 C C . SER A 1 85 ? 8.159 -6.344 1.810 1.00 90.12 85 SER A C 1
ATOM 607 O O . SER A 1 85 ? 7.871 -5.801 2.877 1.00 90.12 85 SER A O 1
ATOM 609 N N . VAL A 1 86 ? 8.945 -5.759 0.901 1.00 91.62 86 VAL A N 1
ATOM 610 C CA . VAL A 1 86 ? 9.534 -4.422 1.063 1.00 91.62 86 VAL A CA 1
ATOM 611 C C . VAL A 1 86 ? 8.432 -3.368 1.065 1.00 91.62 86 VAL A C 1
ATOM 613 O O . VAL A 1 86 ? 8.404 -2.507 1.945 1.00 91.62 86 VAL A O 1
ATOM 616 N N . ALA A 1 87 ? 7.477 -3.469 0.136 1.00 91.06 87 ALA A N 1
ATOM 617 C CA . ALA A 1 87 ? 6.323 -2.580 0.099 1.00 91.06 87 ALA A CA 1
ATOM 618 C C . ALA A 1 87 ? 5.497 -2.660 1.390 1.00 91.06 87 ALA A C 1
ATOM 620 O O . ALA A 1 87 ? 5.122 -1.630 1.946 1.00 91.06 87 ALA A O 1
ATOM 621 N N . ALA A 1 88 ? 5.253 -3.871 1.895 1.00 92.62 88 ALA A N 1
ATOM 622 C CA . ALA A 1 88 ? 4.541 -4.092 3.146 1.00 92.62 88 ALA A CA 1
ATOM 623 C C . ALA A 1 88 ? 5.244 -3.400 4.317 1.00 92.62 88 ALA A C 1
ATOM 625 O O . ALA A 1 88 ? 4.600 -2.654 5.050 1.00 92.62 88 ALA A O 1
ATOM 626 N N . GLY A 1 89 ? 6.560 -3.592 4.456 1.00 92.81 89 GLY A N 1
ATOM 627 C CA . GLY A 1 89 ? 7.349 -2.969 5.517 1.00 92.81 89 GLY A CA 1
ATOM 628 C C . GLY A 1 89 ? 7.275 -1.443 5.482 1.00 92.81 89 GLY A C 1
ATOM 629 O O . GLY A 1 89 ? 6.948 -0.825 6.492 1.00 92.81 89 GLY A O 1
ATOM 630 N N . LEU A 1 90 ? 7.496 -0.838 4.311 1.00 92.12 90 LEU A N 1
ATOM 631 C CA . LEU A 1 90 ? 7.457 0.620 4.140 1.00 92.12 90 LEU A CA 1
ATOM 632 C C . LEU A 1 90 ? 6.073 1.211 4.420 1.00 92.12 90 LEU A C 1
ATOM 634 O O . LEU A 1 90 ? 5.957 2.267 5.038 1.00 92.12 90 LEU A O 1
ATOM 638 N N . LEU A 1 91 ? 5.012 0.543 3.969 1.00 92.25 91 LEU A N 1
ATOM 639 C CA . LEU A 1 91 ? 3.654 1.031 4.178 1.00 92.25 91 LEU A CA 1
ATOM 640 C C . LEU A 1 91 ? 3.216 0.861 5.632 1.00 92.25 91 LEU A C 1
ATOM 642 O O . LEU A 1 91 ? 2.660 1.797 6.195 1.00 92.25 91 LEU A O 1
ATOM 646 N N . VAL A 1 92 ? 3.493 -0.281 6.265 1.00 93.25 92 VAL A N 1
ATOM 647 C CA . VAL A 1 92 ? 3.191 -0.499 7.691 1.00 93.25 92 VAL A CA 1
ATOM 648 C C . VAL A 1 92 ? 3.923 0.518 8.565 1.00 93.25 92 VAL A C 1
ATOM 650 O O . VAL A 1 92 ? 3.329 1.072 9.492 1.00 93.25 92 VAL A O 1
ATOM 653 N N . GLU A 1 93 ? 5.181 0.807 8.242 1.00 92.62 93 GLU A N 1
ATOM 654 C CA . GLU A 1 93 ? 5.960 1.857 8.889 1.00 92.62 93 GLU A CA 1
ATOM 655 C C . GLU A 1 93 ? 5.269 3.221 8.738 1.00 92.62 93 GLU A C 1
ATOM 657 O O . GLU A 1 93 ? 4.968 3.863 9.745 1.00 92.62 93 GLU A O 1
ATOM 662 N N . ALA A 1 94 ? 4.894 3.608 7.515 1.00 90.94 94 ALA A N 1
ATOM 663 C CA . ALA A 1 94 ? 4.171 4.852 7.265 1.00 90.94 94 ALA A CA 1
ATOM 664 C C . ALA A 1 94 ? 2.836 4.932 8.028 1.00 90.94 94 ALA A C 1
ATOM 666 O O . ALA A 1 94 ? 2.508 5.985 8.566 1.00 90.94 94 ALA A O 1
ATOM 667 N N . PHE A 1 95 ? 2.078 3.834 8.120 1.00 90.88 95 PHE A N 1
ATOM 668 C CA . PHE A 1 95 ? 0.827 3.770 8.889 1.00 90.88 95 PHE A CA 1
ATOM 669 C C . PHE A 1 95 ? 1.037 3.961 10.396 1.00 90.88 95 PHE A C 1
ATOM 671 O O . PHE A 1 95 ? 0.172 4.529 11.062 1.00 90.88 95 PHE A O 1
ATOM 678 N N . THR A 1 96 ? 2.149 3.449 10.926 1.00 89.62 96 THR A N 1
ATOM 679 C CA . THR A 1 96 ? 2.425 3.389 12.372 1.00 89.62 96 THR A CA 1
ATOM 680 C C . THR A 1 96 ? 3.194 4.607 12.868 1.00 89.62 96 THR A C 1
ATOM 682 O O . THR A 1 96 ? 3.168 4.905 14.063 1.00 89.62 96 THR A O 1
ATOM 685 N N . ARG A 1 97 ? 3.868 5.333 11.970 1.00 85.94 97 ARG A N 1
ATOM 686 C CA . ARG A 1 97 ? 4.565 6.568 12.310 1.00 85.94 97 ARG A CA 1
ATOM 687 C C . ARG A 1 97 ? 3.552 7.582 12.843 1.00 85.94 97 ARG A C 1
ATOM 689 O O . ARG A 1 97 ? 2.764 8.150 12.092 1.00 85.94 97 ARG A O 1
ATOM 696 N N . SER A 1 98 ? 3.577 7.794 14.155 1.00 66.06 98 SER A N 1
ATOM 697 C CA . SER A 1 98 ? 2.842 8.869 14.807 1.00 66.06 98 SER A CA 1
ATOM 698 C C . SER A 1 98 ? 3.357 10.198 14.261 1.00 66.06 98 SER A C 1
ATOM 700 O O . SER A 1 98 ? 4.565 10.360 14.092 1.00 66.06 98 SER A O 1
ATOM 702 N N . GLY A 1 99 ? 2.456 11.140 13.968 1.00 59.09 99 GLY A N 1
ATOM 703 C CA . GLY A 1 99 ? 2.731 12.449 13.353 1.00 59.09 99 GLY A CA 1
ATOM 704 C C . GLY A 1 99 ? 3.688 13.389 14.108 1.00 59.09 99 GLY A C 1
ATOM 705 O O . GLY A 1 99 ? 3.645 14.598 13.907 1.00 59.09 99 GLY A O 1
ATOM 706 N N . SER A 1 100 ? 4.567 12.869 14.965 1.00 47.91 100 SER A N 1
ATOM 707 C CA . SER A 1 100 ? 5.760 13.560 15.421 1.00 47.91 100 SER A CA 1
ATOM 708 C C . SER A 1 100 ? 6.719 13.702 14.241 1.00 47.91 100 SER A C 1
ATOM 710 O O . SER A 1 100 ? 7.579 12.854 13.997 1.00 47.91 100 SER A O 1
ATOM 712 N N . THR A 1 101 ? 6.588 14.809 13.516 1.00 47.50 101 THR A N 1
ATOM 713 C CA . THR A 1 101 ? 7.672 15.416 12.741 1.00 47.50 101 THR A CA 1
ATOM 714 C C . THR A 1 101 ? 8.848 15.716 13.671 1.00 47.50 101 THR A C 1
ATOM 716 O O . THR A 1 101 ? 9.082 16.856 14.060 1.00 47.50 101 THR A O 1
ATOM 719 N N . ALA A 1 102 ? 9.603 14.690 14.054 1.00 40.16 102 ALA A N 1
ATOM 720 C CA . ALA A 1 102 ? 11.006 14.884 14.349 1.00 40.16 102 ALA A CA 1
ATOM 721 C C . ALA A 1 102 ? 11.694 15.025 12.983 1.00 40.16 102 ALA A C 1
ATOM 723 O O . ALA A 1 102 ? 11.526 14.133 12.141 1.00 40.16 102 ALA A O 1
ATOM 724 N N . PRO A 1 103 ? 12.426 16.120 12.712 1.00 40.97 103 PRO A N 1
ATOM 725 C CA . PRO A 1 103 ? 13.276 16.183 11.537 1.00 40.97 103 PRO A CA 1
ATOM 726 C C . PRO A 1 103 ? 14.278 15.037 11.665 1.00 40.97 103 PRO A C 1
ATOM 728 O O . PRO A 1 103 ? 15.191 15.071 12.489 1.00 40.97 103 PRO A O 1
ATOM 731 N N . THR A 1 104 ? 14.063 13.972 10.895 1.00 41.25 104 THR A N 1
ATOM 732 C CA . THR A 1 104 ? 15.099 12.965 10.695 1.00 41.25 104 THR A CA 1
ATOM 733 C C . THR A 1 104 ? 16.201 13.722 9.984 1.00 41.25 104 THR A C 1
ATOM 735 O O . THR A 1 104 ? 15.983 14.172 8.861 1.00 41.25 104 THR A O 1
ATOM 738 N N . LYS A 1 105 ? 17.309 13.972 10.693 1.00 38.44 105 LYS A N 1
ATOM 739 C CA . LYS A 1 105 ? 18.502 14.620 10.151 1.00 38.44 105 LYS A CA 1
ATOM 740 C C . LYS A 1 105 ? 18.816 13.949 8.820 1.00 38.44 105 LYS A C 1
ATOM 742 O O . LYS A 1 105 ? 19.202 12.783 8.790 1.00 38.44 105 LYS A O 1
ATOM 747 N N . ALA A 1 106 ? 18.534 14.664 7.740 1.00 45.81 106 ALA A N 1
ATOM 748 C CA . ALA A 1 106 ? 18.978 14.286 6.423 1.00 45.81 106 ALA A CA 1
ATOM 749 C C . ALA A 1 106 ? 20.503 14.400 6.450 1.00 45.81 106 ALA A C 1
ATOM 751 O O . ALA A 1 106 ? 21.036 15.478 6.676 1.00 45.81 106 ALA A O 1
ATOM 752 N N . ASP A 1 107 ? 21.148 13.244 6.365 1.00 44.88 107 ASP A N 1
ATOM 753 C CA . ASP A 1 107 ? 22.304 13.006 5.510 1.00 44.88 107 ASP A CA 1
ATOM 754 C C . ASP A 1 107 ? 23.348 14.141 5.438 1.00 44.88 107 ASP A C 1
ATOM 756 O O . ASP A 1 107 ? 23.401 14.910 4.487 1.00 44.88 107 ASP A O 1
ATOM 760 N N . GLU A 1 108 ? 24.203 14.233 6.461 1.00 45.53 108 GLU A N 1
ATOM 761 C CA . GLU A 1 108 ? 25.435 15.046 6.445 1.00 45.53 108 GLU A CA 1
ATOM 762 C C . GLU A 1 108 ? 26.674 14.185 6.118 1.00 45.53 108 GLU A C 1
ATOM 764 O O . GLU A 1 108 ? 27.772 14.440 6.622 1.00 45.53 108 GLU A O 1
ATOM 769 N N . THR A 1 109 ? 26.518 13.116 5.330 1.00 44.25 109 THR A N 1
ATOM 770 C CA . THR A 1 109 ? 27.625 12.179 5.059 1.00 44.25 109 THR A CA 1
ATOM 771 C C . THR A 1 109 ? 28.275 12.330 3.687 1.00 44.25 109 THR A C 1
ATOM 773 O O . THR A 1 109 ? 29.357 11.783 3.479 1.00 44.25 109 THR A O 1
ATOM 776 N N . GLU A 1 110 ? 27.720 13.142 2.792 1.00 47.38 110 GLU A N 1
ATOM 777 C CA . GLU A 1 110 ? 28.295 13.403 1.468 1.00 47.38 110 GLU A CA 1
ATOM 778 C C . GLU A 1 110 ? 28.776 14.855 1.356 1.00 47.38 110 GLU A C 1
ATOM 780 O O . GLU A 1 110 ? 28.193 15.651 0.638 1.00 47.38 110 GLU A O 1
ATOM 785 N N . ASP A 1 111 ? 29.831 15.210 2.100 1.00 45.22 111 ASP A N 1
ATOM 786 C CA . ASP A 1 111 ? 30.699 16.340 1.694 1.00 45.22 111 ASP A CA 1
ATOM 787 C C . ASP A 1 111 ? 32.103 16.340 2.336 1.00 45.22 111 ASP A C 1
ATOM 789 O O . ASP A 1 111 ? 32.999 17.066 1.923 1.00 45.22 111 ASP A O 1
ATOM 793 N N . ARG A 1 112 ? 32.391 15.471 3.320 1.00 45.50 112 ARG A N 1
ATOM 794 C CA . ARG A 1 112 ? 33.720 15.461 3.979 1.00 45.50 112 ARG A CA 1
ATOM 795 C C . ARG A 1 112 ? 34.851 14.789 3.191 1.00 45.50 112 ARG A C 1
ATOM 797 O O . ARG A 1 112 ? 35.957 14.681 3.721 1.00 45.50 112 ARG A O 1
ATOM 804 N N . HIS A 1 113 ? 34.601 14.299 1.977 1.00 45.50 113 HIS A N 1
ATOM 805 C CA . HIS A 1 113 ? 35.628 13.608 1.186 1.00 45.50 113 HIS A CA 1
ATOM 806 C C . HIS A 1 113 ? 36.305 14.472 0.117 1.00 45.50 113 HIS A C 1
ATOM 808 O O . HIS A 1 113 ? 37.347 14.050 -0.382 1.00 45.50 113 HIS A O 1
ATOM 814 N N . GLN A 1 114 ? 35.804 15.675 -0.186 1.00 47.12 114 GLN A N 1
ATOM 815 C CA . GLN A 1 114 ? 36.428 16.529 -1.204 1.00 47.12 114 GLN A CA 1
ATOM 816 C C . GLN A 1 114 ? 37.544 17.424 -0.628 1.00 47.12 114 GLN A C 1
ATOM 818 O O . GLN A 1 114 ? 38.585 17.579 -1.257 1.00 47.12 114 GLN A O 1
ATOM 823 N N . ASP A 1 115 ? 37.420 17.892 0.618 1.00 48.09 115 ASP A N 1
ATOM 824 C CA . ASP A 1 115 ? 38.413 18.813 1.207 1.00 48.09 115 ASP A CA 1
ATOM 825 C C . ASP A 1 115 ? 39.759 18.152 1.555 1.00 48.09 115 ASP A C 1
ATOM 827 O O . ASP A 1 115 ? 40.785 18.822 1.687 1.00 48.09 115 ASP A O 1
ATOM 831 N N . LYS A 1 116 ? 39.790 16.823 1.731 1.00 49.06 116 LYS A N 1
ATOM 832 C CA . LYS A 1 116 ? 41.012 16.126 2.166 1.00 49.06 116 LYS A CA 1
ATOM 833 C C . LYS A 1 116 ? 41.949 15.764 1.011 1.00 49.06 116 LYS A C 1
ATOM 835 O O . LYS A 1 116 ? 43.141 15.584 1.252 1.00 49.06 116 LYS A O 1
ATOM 840 N N . VAL A 1 117 ? 41.437 15.657 -0.216 1.00 52.75 117 VAL A N 1
ATOM 841 C CA . VAL A 1 117 ? 42.261 15.336 -1.394 1.00 5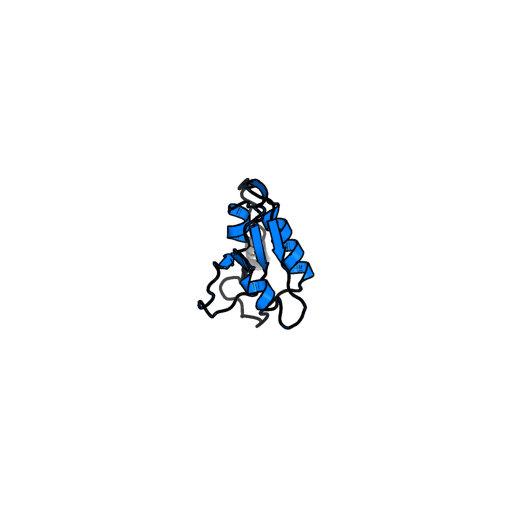2.75 117 VAL A CA 1
ATOM 842 C C . VAL A 1 117 ? 43.024 16.561 -1.903 1.00 52.75 117 VAL A C 1
ATOM 844 O O . VAL A 1 117 ? 44.199 16.442 -2.233 1.00 52.75 117 VAL A O 1
ATOM 847 N N . GLU A 1 118 ? 42.432 17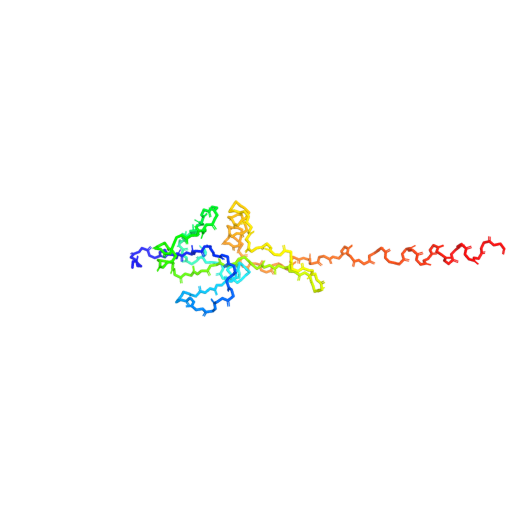.754 -1.825 1.00 51.59 118 GLU A N 1
ATOM 848 C CA . GLU A 1 118 ? 43.066 18.989 -2.309 1.00 51.59 118 GLU A CA 1
ATOM 849 C C . GLU A 1 118 ? 44.164 19.505 -1.354 1.00 51.59 118 GLU A C 1
ATOM 851 O O . GLU A 1 118 ? 45.190 20.028 -1.789 1.00 51.59 118 GLU A O 1
ATOM 856 N N . ALA A 1 119 ? 44.025 19.266 -0.042 1.00 54.50 119 ALA A N 1
ATOM 857 C CA . ALA A 1 119 ? 45.069 19.578 0.939 1.00 54.50 119 ALA A CA 1
ATOM 858 C C . ALA A 1 119 ? 46.286 18.632 0.858 1.00 54.50 119 ALA A C 1
ATOM 860 O O . ALA A 1 119 ? 47.398 19.031 1.209 1.00 54.50 119 ALA A O 1
ATOM 861 N N . ALA A 1 120 ? 46.091 17.391 0.394 1.00 54.75 120 ALA A N 1
ATOM 862 C CA . ALA A 1 120 ? 47.178 16.431 0.203 1.00 54.75 120 ALA A CA 1
ATOM 863 C C . ALA A 1 120 ? 48.003 16.752 -1.057 1.00 54.75 120 ALA A C 1
ATOM 865 O O . ALA A 1 120 ? 49.231 16.717 -0.995 1.00 54.75 120 ALA A O 1
ATOM 866 N N . GLU A 1 121 ? 47.357 17.167 -2.154 1.00 55.62 121 GLU A N 1
ATOM 867 C CA . GLU A 1 121 ? 48.062 17.604 -3.372 1.00 55.62 121 GLU A CA 1
ATOM 868 C C . GLU A 1 121 ? 48.887 18.884 -3.151 1.00 55.62 121 GLU A C 1
ATOM 870 O O . GLU A 1 121 ? 49.985 19.020 -3.693 1.00 55.62 121 GLU A O 1
ATOM 875 N N . GLN A 1 122 ? 48.431 19.803 -2.292 1.00 56.12 122 GLN A N 1
ATOM 876 C CA . GLN A 1 122 ? 49.183 21.029 -1.986 1.00 56.12 122 GLN A CA 1
ATOM 877 C C . GLN A 1 122 ? 50.397 20.798 -1.070 1.00 56.12 122 GLN A C 1
ATOM 879 O O . GLN A 1 122 ? 51.330 21.603 -1.085 1.00 56.12 122 GLN A O 1
ATOM 884 N N . GLN A 1 123 ? 50.427 19.703 -0.298 1.00 56.69 123 GLN A N 1
ATOM 885 C CA . GLN A 1 123 ? 51.599 19.327 0.502 1.00 56.69 123 GLN A CA 1
ATOM 886 C C . GLN A 1 123 ? 52.650 18.544 -0.293 1.00 56.69 123 GLN A C 1
ATOM 888 O O . GLN A 1 123 ? 53.829 18.616 0.051 1.00 56.69 123 GLN A O 1
ATOM 893 N N . GLU A 1 124 ? 52.268 17.861 -1.375 1.00 54.59 124 GLU A N 1
ATOM 894 C CA . GLU A 1 124 ? 53.224 17.188 -2.267 1.00 54.59 124 GLU A CA 1
ATOM 895 C C . GLU A 1 124 ? 53.892 18.175 -3.251 1.00 54.59 124 GLU A C 1
ATOM 897 O O . GLU A 1 124 ? 55.043 17.986 -3.638 1.00 54.59 124 GLU A O 1
ATOM 902 N N . ALA A 1 125 ? 53.234 19.299 -3.569 1.00 56.19 125 ALA A N 1
ATOM 903 C CA . ALA A 1 125 ? 53.759 20.338 -4.465 1.00 56.19 125 ALA A CA 1
ATOM 904 C C . ALA A 1 125 ? 54.797 21.301 -3.838 1.00 56.19 125 ALA A C 1
ATOM 906 O O . ALA A 1 125 ? 55.380 22.111 -4.559 1.00 56.19 125 ALA A O 1
ATOM 907 N N . LEU A 1 126 ? 55.045 21.238 -2.523 1.00 57.38 126 LEU A N 1
ATOM 908 C CA . LEU A 1 126 ? 56.040 22.079 -1.826 1.00 57.38 126 LEU A CA 1
ATOM 909 C C . LEU A 1 126 ? 57.133 21.268 -1.108 1.00 57.38 126 LEU A C 1
ATOM 911 O O . LEU A 1 126 ? 57.844 21.793 -0.252 1.00 57.38 126 LEU A O 1
ATOM 915 N N . GLY A 1 127 ? 57.270 19.988 -1.453 1.00 56.56 127 GLY A N 1
ATOM 916 C CA . GLY A 1 127 ? 58.251 19.077 -0.873 1.00 56.56 127 GLY A CA 1
ATOM 917 C C . GLY A 1 127 ? 59.470 18.810 -1.755 1.00 56.56 127 GLY A C 1
ATOM 918 O O . GLY A 1 127 ? 59.723 17.642 -2.007 1.00 56.56 127 GLY A O 1
ATOM 919 N N . PHE A 1 128 ? 60.191 19.849 -2.200 1.00 48.09 128 PHE A N 1
ATOM 920 C CA . PHE A 1 128 ? 61.651 19.884 -2.446 1.00 48.09 128 PHE A CA 1
ATOM 921 C C . PHE A 1 128 ? 62.139 21.336 -2.514 1.00 48.09 128 PHE A C 1
ATOM 923 O O . PHE A 1 128 ? 61.544 22.124 -3.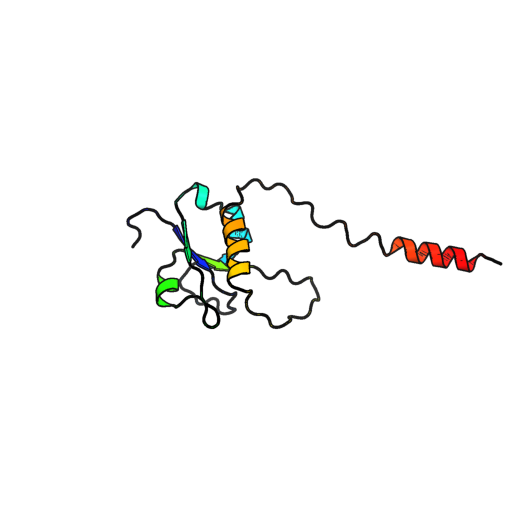283 1.00 48.09 128 PHE A O 1
#